Protein 5VAB (pdb70)

Nearest PDB structures (foldseek):
  5vab-assembly1_A  TM=1.019E+00  e=1.297E-11  Glycine max
  3zvz-assembly1_B  TM=8.878E-01  e=1.167E-06  Homo sapiens
  6fhq-assembly1_A  TM=8.724E-01  e=2.325E-06  Homo sapiens
  4qf3-assembly3_B  TM=8.612E-01  e=3.410E-06  Homo sapiens
  4q6f-assembly4_D  TM=8.795E-01  e=6.292E-06  Homo sapiens

Foldseek 3Di:
DDDDPAAAPQPRHPPPVQQFDAAPPPRHTHGQCRDVVHHPHDDPDHHHHPVGPD/DDDPVNPDDDD

CATH classification: 3.30.40.10

Structure (mmCIF, N/CA/C/O backbone):
data_5VAB
#
_entry.id   5VAB
#
_cell.length_a   44.010
_cell.length_b   44.010
_cell.length_c   71.948
_cell.angle_alpha   90.00
_cell.angle_beta   90.00
_cell.angle_gamma   90.00
#
_symmetry.space_group_nam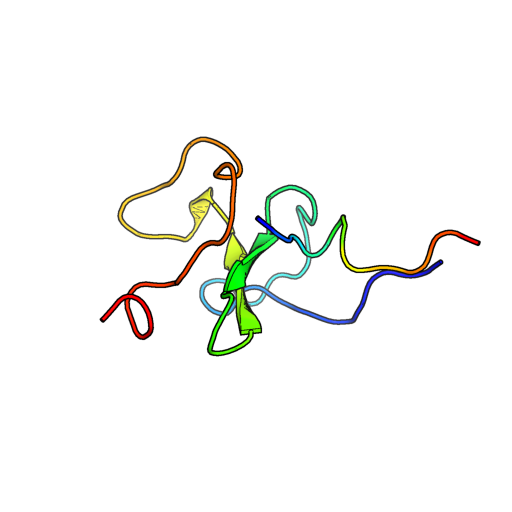e_H-M   'P 43 2 2'
#
loop_
_entity.id
_entity.type
_entity.pdbx_description
1 polymer 'ATX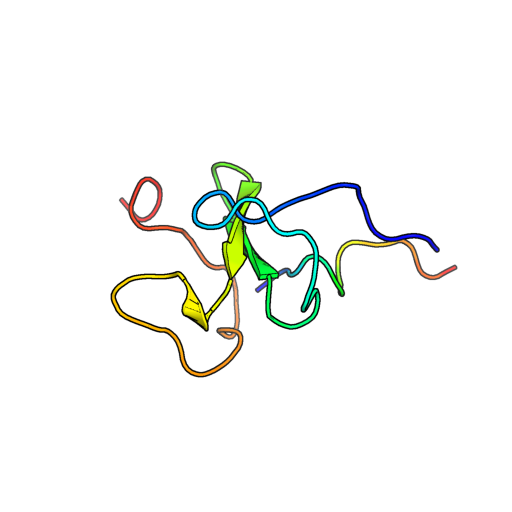R5 PHD domain'
2 polymer 'Histone H3 peptide'
3 non-polymer 'ZINC ION'
4 water water
#
loop_
_atom_site.group_PDB
_atom_site.id
_atom_site.type_symbol
_atom_site.label_atom_id
_atom_site.label_alt_id
_atom_site.label_comp_id
_atom_site.label_asym_id
_atom_site.label_entity_id
_atom_site.label_seq_id
_atom_site.pdbx_PDB_ins_code
_atom_site.Ca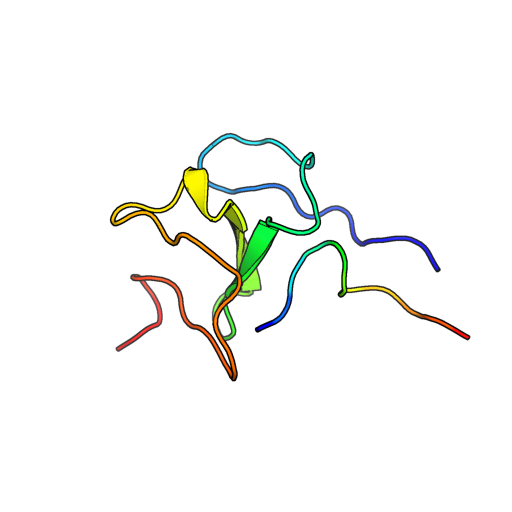rtn_x
_atom_site.Cartn_y
_atom_site.Cartn_z
_atom_site.occupancy
_atom_site.B_iso_or_equiv
_atom_site.auth_seq_id
_atom_site.auth_comp_id
_atom_site.auth_asym_id
_atom_site.auth_atom_id
_atom_site.pdbx_PDB_model_num
ATOM 1 N N . GLY A 1 1 ? 22.312 -0.194 15.925 1.00 42.15 18 GLY A N 1
ATOM 2 C CA . GLY A 1 1 ? 22.728 0.944 15.127 1.00 41.25 18 GLY A CA 1
ATOM 3 C C . GLY A 1 1 ? 21.624 1.450 14.222 1.00 40.32 18 GLY A C 1
ATOM 4 O O . GLY A 1 1 ? 20.554 0.848 14.127 1.00 40.86 18 GLY A O 1
ATOM 5 N N . ALA A 1 2 ? 21.891 2.563 13.552 1.00 38.79 19 ALA A N 1
ATOM 6 C CA . ALA A 1 2 ? 20.883 3.220 12.736 1.00 36.99 19 ALA A CA 1
ATOM 7 C C . ALA A 1 2 ? 20.588 2.438 11.466 1.00 35.41 19 ALA A C 1
ATOM 8 O O . ALA A 1 2 ? 21.433 1.694 10.970 1.00 35.10 19 ALA A O 1
ATOM 10 N N . MET A 1 3 ? 19.380 2.611 10.944 1.00 33.95 20 MET A N 1
ATOM 11 C CA . MET A 1 3 ? 19.047 2.078 9.631 1.00 32.13 20 MET A CA 1
ATOM 12 C C . MET A 1 3 ? 19.690 2.966 8.569 1.00 33.37 20 MET A C 1
ATOM 13 O O . MET A 1 3 ? 20.025 4.122 8.842 1.00 34.07 20 MET A O 1
ATOM 18 N N . GLY A 1 4 ? 19.875 2.428 7.367 1.00 34.11 21 GLY A N 1
ATOM 19 C CA . GLY A 1 4 ? 20.349 3.221 6.246 1.00 35.34 21 GLY A CA 1
ATOM 20 C C . GLY A 1 4 ? 19.244 4.125 5.730 1.00 36.08 21 GLY A C 1
ATOM 21 O O . GLY A 1 4 ? 18.096 4.008 6.161 1.00 36.96 21 GLY A O 1
ATOM 22 N N . SER A 1 5 ? 19.574 5.011 4.795 1.00 35.30 22 SER A N 1
ATOM 23 C CA . SER A 1 5 ? 18.635 6.040 4.350 1.00 35.23 22 SER A CA 1
ATOM 24 C C . SER A 1 5 ? 17.700 5.598 3.219 1.00 33.42 22 SER A C 1
ATOM 25 O O . SER A 1 5 ? 17.095 6.437 2.543 1.00 33.96 22 SER A O 1
ATOM 28 N N . VAL A 1 6 ? 17.567 4.293 3.015 1.00 30.33 23 VAL A N 1
ATOM 29 C CA . VAL A 1 6 ? 16.793 3.789 1.880 1.00 26.76 23 VAL A CA 1
ATOM 30 C C . VAL A 1 6 ? 15.307 4.189 1.906 1.00 23.55 23 VAL A C 1
ATOM 31 O O . VAL A 1 6 ? 14.684 4.266 2.968 1.00 21.79 23 VAL A O 1
ATOM 35 N N . SER A 1 7 ? 14.769 4.478 0.721 1.00 22.09 24 SER A N 1
ATOM 36 C CA . SER A 1 7 ? 13.352 4.753 0.534 1.00 20.64 24 SER A CA 1
ATOM 37 C C . SER A 1 7 ? 12.807 3.789 -0.498 1.00 18.16 24 SER A C 1
ATOM 38 O O . SER A 1 7 ? 13.554 3.273 -1.327 1.00 19.35 24 SER A O 1
ATOM 41 N N . CYS A 1 8 ? 11.503 3.550 -0.451 1.00 15.40 25 CYS A N 1
ATOM 42 C CA . CYS A 1 8 ? 10.837 2.728 -1.459 1.00 14.56 25 CYS A CA 1
ATOM 43 C C . CYS A 1 8 ? 10.828 3.439 -2.810 1.00 14.92 25 CYS A C 1
ATOM 44 O O . CYS A 1 8 ? 10.479 4.620 -2.894 1.00 15.22 25 CYS A O 1
ATOM 47 N N . GLU A 1 9 ? 11.208 2.724 -3.866 1.00 14.53 26 GLU A N 1
ATOM 48 C CA . GLU A 1 9 ? 11.285 3.325 -5.198 1.00 16.33 26 GLU A CA 1
ATOM 49 C C . GLU A 1 9 ? 9.913 3.667 -5.754 1.00 16.91 26 GLU A C 1
ATOM 50 O O . GLU A 1 9 ? 9.787 4.548 -6.607 1.00 17.98 26 GLU A O 1
ATOM 56 N N . GLU A 1 10 ? 8.894 2.952 -5.289 1.00 15.91 27 GLU A N 1
ATOM 57 C CA . GLU A 1 10 ? 7.545 3.149 -5.797 1.00 15.68 27 GLU A CA 1
ATOM 58 C C . GLU A 1 10 ? 6.849 4.358 -5.196 1.00 16.43 27 GLU A C 1
ATOM 59 O O . GLU A 1 10 ? 6.265 5.160 -5.924 1.00 18.60 27 GLU A O 1
ATOM 65 N N . CYS A 1 11 ? 6.912 4.494 -3.873 1.00 15.78 28 CYS A N 1
ATOM 66 C CA . CYS A 1 11 ? 6.144 5.540 -3.196 1.00 16.97 28 CYS A CA 1
ATOM 67 C C . CYS A 1 11 ? 7.000 6.676 -2.644 1.00 18.01 28 CYS A C 1
ATOM 68 O O . CYS A 1 11 ? 6.470 7.703 -2.207 1.00 19.70 28 CYS A O 1
ATOM 71 N N . GLY A 1 12 ? 8.315 6.484 -2.656 1.00 17.16 29 GLY A N 1
ATOM 72 C CA . GLY A 1 12 ? 9.248 7.492 -2.187 1.00 18.00 29 GLY A CA 1
ATOM 73 C C . GLY A 1 12 ? 9.398 7.508 -0.680 1.00 18.86 29 GLY A C 1
ATOM 74 O O . GLY A 1 12 ? 10.172 8.291 -0.133 1.00 21.27 29 GLY A O 1
ATOM 75 N N . GLY A 1 13 ? 8.671 6.633 0.000 1.00 18.29 30 GLY A N 1
ATOM 76 C CA . GLY A 1 13 ? 8.638 6.660 1.452 1.00 17.95 30 GLY A CA 1
ATOM 77 C C . GLY A 1 13 ? 9.651 5.761 2.132 1.00 19.00 30 GLY A C 1
ATOM 78 O O . GLY A 1 13 ? 9.960 4.672 1.640 1.00 20.33 30 GLY A O 1
ATOM 79 N N . GLY A 1 14 ? 10.158 6.215 3.277 1.00 19.24 31 GLY A N 1
ATOM 80 C CA . GLY A 1 14 ? 11.108 5.442 4.060 1.00 19.15 31 GLY A CA 1
ATOM 81 C C . GLY A 1 14 ? 10.483 4.856 5.311 1.00 19.61 31 GLY A C 1
ATOM 82 O O . GLY A 1 14 ? 11.180 4.318 6.178 1.00 20.62 31 GLY A O 1
ATOM 83 N N . HIS A 1 15 ? 9.160 4.965 5.398 1.00 19.25 32 HIS A N 1
ATOM 84 C CA . HIS A 1 15 ? 8.387 4.421 6.511 1.00 19.29 32 HIS A CA 1
ATOM 85 C C . HIS A 1 15 ? 8.225 2.907 6.390 1.00 17.85 32 HIS A C 1
ATOM 86 O O . HIS A 1 15 ? 8.671 2.306 5.411 1.00 18.28 32 HIS A O 1
ATOM 93 N N . SER A 1 16 ? 7.580 2.301 7.387 1.00 17.19 33 SER A N 1
ATOM 94 C CA . SER A 1 16 ? 7.341 0.853 7.414 1.00 16.84 33 SER A CA 1
ATOM 95 C C . SER A 1 16 ? 8.591 0.040 7.090 1.00 16.40 33 SER A C 1
ATOM 96 O O . SER A 1 16 ? 8.569 -0.798 6.189 1.00 15.63 33 SER A O 1
ATOM 99 N N . PRO A 1 17 ? 9.685 0.281 7.826 1.00 15.52 34 PRO A N 1
ATOM 100 C CA . PRO A 1 17 ? 10.953 -0.325 7.415 1.00 14.70 34 PRO A CA 1
ATOM 101 C C . PRO A 1 17 ? 10.947 -1.843 7.485 1.00 14.40 34 PRO A C 1
ATOM 102 O O . PRO A 1 17 ? 11.715 -2.469 6.747 1.00 15.42 34 PRO A O 1
ATOM 106 N N . SER A 1 18 ? 10.100 -2.425 8.335 1.00 13.94 35 SER A N 1
ATOM 107 C CA . SER A 1 18 ? 10.034 -3.881 8.455 1.00 14.62 35 SER A CA 1
ATOM 108 C C . SER A 1 18 ? 9.432 -4.530 7.212 1.00 14.38 35 SER A C 1
ATOM 109 O O . SER A 1 18 ? 9.548 -5.741 7.030 1.00 15.59 35 SER A O 1
ATOM 112 N N . LYS A 1 19 ? 8.780 -3.724 6.372 1.00 12.77 36 LYS A N 1
ATOM 113 C CA . LYS A 1 19 ? 8.180 -4.212 5.135 1.00 12.83 36 LYS A CA 1
ATOM 114 C C . LYS A 1 19 ? 8.887 -3.660 3.898 1.00 12.37 36 LYS A C 1
ATOM 115 O O . LYS A 1 19 ? 8.413 -3.833 2.770 1.00 12.78 36 LYS A O 1
ATOM 121 N N . LEU A 1 20 ? 10.011 -2.977 4.093 1.00 12.27 37 LEU A N 1
ATOM 122 C CA . LEU A 1 20 ? 10.676 -2.328 2.966 1.00 12.39 37 LEU A CA 1
ATOM 123 C C . LEU A 1 20 ? 11.788 -3.245 2.465 1.00 12.91 37 LEU A C 1
ATOM 124 O O . LEU A 1 20 ? 12.894 -3.246 3.005 1.00 14.25 37 LEU A O 1
ATOM 129 N N . LEU A 1 21 ? 11.462 -4.053 1.457 1.00 11.18 38 LEU A N 1
ATOM 130 C CA . LEU A 1 21 ? 12.352 -5.108 0.956 1.00 12.28 38 LEU A CA 1
ATOM 131 C C . LEU A 1 21 ? 13.489 -4.549 0.128 1.00 12.25 38 LEU A C 1
ATOM 132 O O . L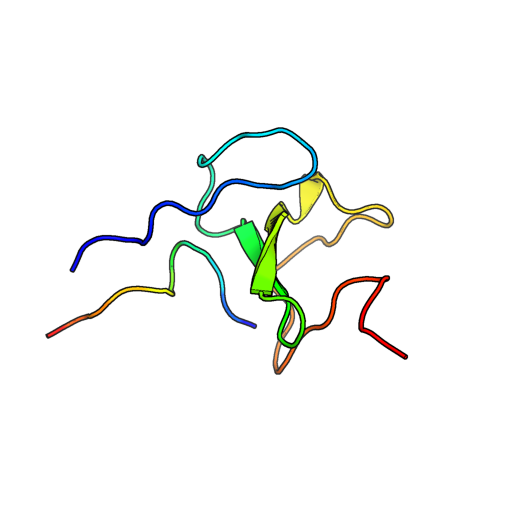EU A 1 21 ? 13.286 -3.644 -0.673 1.00 14.74 38 LEU A O 1
ATOM 137 N N . LEU A 1 22 ? 14.677 -5.115 0.291 1.00 11.45 39 LEU A N 1
ATOM 138 C CA . LEU A 1 22 ? 15.832 -4.715 -0.507 1.00 11.56 39 LEU A CA 1
ATOM 139 C C . LEU A 1 22 ? 16.164 -5.812 -1.518 1.00 12.10 39 LEU A C 1
ATOM 140 O O . LEU A 1 22 ? 16.324 -6.976 -1.152 1.00 14.35 39 LEU A O 1
ATOM 145 N N . CYS A 1 23 ? 16.275 -5.457 -2.792 1.00 11.21 40 CYS A N 1
ATOM 146 C CA . CYS A 1 23 ? 16.554 -6.461 -3.813 1.00 11.59 40 CYS A CA 1
ATOM 147 C C . CYS A 1 23 ? 17.989 -6.975 -3.726 1.00 12.55 40 CYS A C 1
ATOM 148 O O . CYS A 1 23 ? 18.924 -6.191 -3.566 1.00 13.17 40 CYS A O 1
ATOM 151 N N . ASP A 1 24 ? 18.166 -8.287 -3.851 1.00 12.68 41 ASP A N 1
ATOM 152 C CA . ASP A 1 24 ? 19.487 -8.889 -3.691 1.00 13.64 41 ASP A CA 1
ATOM 153 C C . ASP A 1 24 ? 20.403 -8.776 -4.905 1.00 14.39 41 ASP A C 1
ATOM 154 O O . ASP A 1 24 ? 21.512 -9.318 -4.903 1.00 15.65 41 ASP A O 1
ATOM 159 N N . LYS A 1 25 ? 19.946 -8.072 -5.938 1.00 15.05 42 LYS A N 1
ATOM 160 C CA . LYS A 1 25 ? 20.858 -7.624 -6.978 1.00 15.69 42 LYS A CA 1
ATOM 161 C C . LYS A 1 25 ? 21.010 -6.104 -6.971 1.00 15.40 42 LYS A C 1
ATOM 162 O O . LYS A 1 25 ? 22.040 -5.593 -6.534 1.00 15.64 42 LYS A O 1
ATOM 168 N N . CYS A 1 26 ? 19.981 -5.386 -7.429 1.00 14.25 43 CYS A N 1
ATOM 169 C CA . CYS A 1 26 ? 20.079 -3.929 -7.599 1.00 13.77 43 CYS A CA 1
ATOM 170 C C . CYS A 1 26 ? 20.097 -3.145 -6.285 1.00 13.30 43 CYS A C 1
ATOM 171 O O . CYS A 1 26 ? 20.493 -1.981 -6.266 1.00 13.67 43 CYS A O 1
ATOM 174 N N . ASP A 1 27 ? 19.665 -3.787 -5.202 1.00 12.99 44 ASP A N 1
ATOM 175 C CA . ASP A 1 27 ? 19.638 -3.189 -3.852 1.00 12.98 44 ASP A CA 1
ATOM 176 C C . ASP A 1 27 ? 18.684 -2.000 -3.704 1.00 13.24 44 ASP A C 1
ATOM 177 O O . ASP A 1 27 ? 18.737 -1.265 -2.713 1.00 14.60 44 ASP A O 1
ATOM 182 N N . ARG A 1 28 ? 17.788 -1.830 -4.670 1.00 12.61 45 ARG A N 1
ATOM 183 C CA . ARG A 1 28 ? 16.708 -0.860 -4.521 1.00 12.76 45 ARG A CA 1
ATOM 184 C C . ARG A 1 28 ? 15.659 -1.406 -3.555 1.00 12.81 45 ARG A C 1
ATOM 185 O O . ARG A 1 28 ? 15.513 -2.626 -3.407 1.00 13.24 45 ARG A O 1
ATOM 193 N N . GLY A 1 29 ? 14.929 -0.509 -2.903 1.00 12.24 46 GLY A N 1
ATOM 194 C CA . GLY A 1 29 ? 13.948 -0.913 -1.913 1.00 11.75 46 GLY A CA 1
ATOM 195 C C . GLY A 1 29 ? 12.524 -0.828 -2.423 1.00 11.88 46 GLY A C 1
ATOM 196 O O . GLY A 1 29 ? 12.184 0.078 -3.186 1.00 12.35 46 GLY A O 1
ATOM 197 N N . TYR A 1 30 ? 11.700 -1.789 -2.008 1.00 10.31 47 TYR A N 1
ATOM 198 C CA . TYR A 1 30 ? 10.281 -1.841 -2.378 1.00 10.56 47 TYR A CA 1
ATOM 199 C C . TYR A 1 30 ? 9.460 -2.316 -1.195 1.00 11.04 47 TYR A C 1
ATOM 200 O O . TYR A 1 30 ? 9.725 -3.396 -0.654 1.00 12.27 47 TYR A O 1
ATOM 209 N N . HIS A 1 31 ? 8.458 -1.536 -0.791 1.00 10.95 48 HIS A N 1
ATOM 210 C CA . HIS A 1 31 ? 7.525 -1.998 0.241 1.00 11.07 48 HIS A CA 1
ATOM 211 C C . HIS A 1 31 ? 6.765 -3.224 -0.252 1.00 11.10 48 HIS A C 1
ATOM 212 O O . HIS A 1 31 ? 6.409 -3.301 -1.433 1.00 11.18 48 HIS A O 1
ATOM 219 N N . LEU A 1 32 ? 6.502 -4.169 0.651 1.00 10.58 49 LEU A N 1
ATOM 220 C CA . LEU A 1 32 ? 5.685 -5.340 0.316 1.00 10.73 49 LEU A CA 1
ATOM 221 C C . LEU A 1 32 ? 4.392 -4.913 -0.353 1.00 11.02 49 LEU A C 1
ATOM 222 O O . LEU A 1 32 ? 3.923 -5.539 -1.317 1.00 11.53 49 LEU A O 1
ATOM 227 N N . PHE A 1 33 ? 3.823 -3.831 0.166 1.00 10.79 50 PHE A N 1
ATOM 228 C CA . PHE A 1 33 ? 2.521 -3.351 -0.280 1.00 11.17 50 PHE A CA 1
ATOM 229 C C . PHE A 1 33 ? 2.586 -2.414 -1.492 1.00 12.07 50 PHE A C 1
ATOM 230 O O . PHE A 1 33 ? 1.545 -1.966 -1.976 1.00 13.55 50 PHE A O 1
ATOM 238 N N . CYS A 1 34 ? 3.797 -2.131 -1.982 1.00 11.43 51 CYS A N 1
ATOM 239 C CA . CYS A 1 34 ? 3.978 -1.319 -3.196 1.00 11.55 51 CYS A CA 1
ATOM 240 C C . CYS A 1 34 ? 4.330 -2.175 -4.405 1.00 11.07 51 CYS A C 1
ATOM 241 O O . CYS A 1 34 ? 4.203 -1.743 -5.555 1.00 11.59 51 CYS A O 1
ATOM 244 N N . LEU A 1 35 ? 4.782 -3.392 -4.145 1.00 10.63 52 LEU A N 1
ATOM 245 C CA . LEU A 1 35 ? 5.065 -4.330 -5.215 1.00 10.34 52 LEU A CA 1
ATOM 246 C C . LEU A 1 35 ? 3.763 -4.730 -5.910 1.00 10.73 52 LEU A C 1
ATOM 247 O O . LEU A 1 35 ? 2.699 -4.783 -5.282 1.00 10.93 52 LEU A O 1
ATOM 252 N N . ARG A 1 36 ? 3.836 -4.968 -7.215 1.00 10.14 53 ARG A N 1
ATOM 253 C CA . ARG A 1 36 ? 2.741 -5.599 -7.937 1.00 9.76 53 ARG A CA 1
ATOM 254 C C . ARG A 1 36 ? 3.347 -6.707 -8.780 1.00 10.75 53 ARG A C 1
ATOM 255 O O . ARG A 1 36 ? 4.157 -6.433 -9.672 1.00 10.71 53 ARG A O 1
ATOM 263 N N . PRO A 1 37 ? 2.973 -7.965 -8.505 1.00 10.10 54 PRO A N 1
ATOM 264 C CA . PRO A 1 37 ? 2.009 -8.416 -7.497 1.00 10.46 54 PRO A CA 1
ATOM 265 C C . PRO A 1 37 ? 2.448 -8.114 -6.067 1.00 10.02 54 PRO A C 1
ATOM 266 O O . PRO A 1 37 ? 3.640 -8.104 -5.756 1.00 11.52 54 PRO A O 1
ATOM 270 N N . ILE A 1 38 ? 1.460 -7.858 -5.220 1.00 10.11 55 ILE A N 1
ATOM 271 C CA . ILE A 1 38 ? 1.663 -7.599 -3.804 1.00 10.05 55 ILE A CA 1
ATOM 272 C C . ILE A 1 38 ? 2.248 -8.825 -3.079 1.00 11.18 55 ILE A C 1
ATOM 273 O O . ILE A 1 38 ? 1.844 -9.969 -3.344 1.00 12.43 55 ILE A O 1
ATOM 278 N N . LEU A 1 39 ? 3.188 -8.590 -2.163 1.00 10.97 56 LEU A N 1
ATOM 279 C CA . LEU A 1 39 ? 3.650 -9.641 -1.249 1.00 11.76 56 LEU A CA 1
ATOM 280 C C . LEU A 1 39 ? 3.034 -9.447 0.127 1.00 12.27 56 LEU A C 1
ATOM 281 O O . LEU A 1 39 ? 2.951 -8.324 0.616 1.00 12.98 56 LEU A O 1
ATOM 286 N N . PRO A 1 40 ? 2.610 -10.546 0.764 1.00 11.10 57 PRO A N 1
ATOM 287 C CA . PRO A 1 40 ? 1.920 -10.428 2.054 1.00 12.73 57 PRO A CA 1
ATOM 288 C C . PRO A 1 40 ? 2.866 -10.433 3.254 1.00 14.60 57 PRO A C 1
ATOM 289 O O . PRO A 1 40 ? 2.468 -10.001 4.341 1.00 17.19 57 PRO A O 1
ATOM 293 N N . SER A 1 41 ? 4.093 -10.906 3.060 1.00 14.44 58 SER A N 1
ATOM 294 C CA . SER A 1 41 ? 5.078 -10.962 4.135 1.00 15.70 58 SER A CA 1
ATOM 295 C C . SER A 1 41 ? 6.487 -10.993 3.556 1.00 15.51 58 SER A C 1
ATOM 296 O O . SER A 1 41 ? 6.677 -11.198 2.356 1.00 15.13 58 SER A O 1
ATOM 299 N N . VAL A 1 42 ? 7.477 -10.793 4.414 1.00 14.95 59 VAL A N 1
ATOM 300 C CA . VAL A 1 42 ? 8.864 -10.804 3.970 1.00 14.39 59 VAL A CA 1
ATOM 301 C C . VAL A 1 42 ? 9.275 -12.218 3.569 1.00 15.70 59 VAL A C 1
ATOM 302 O O . VAL A 1 42 ? 9.191 -13.145 4.388 1.00 17.68 59 VAL A O 1
ATOM 306 N N . PRO A 1 43 ? 9.706 -12.398 2.307 1.00 16.11 60 PRO A N 1
ATOM 307 C CA . PRO A 1 43 ? 10.041 -13.730 1.786 1.00 17.93 60 PRO A CA 1
ATOM 308 C C . PRO A 1 43 ? 11.221 -14.351 2.514 1.00 19.32 60 PRO A C 1
ATOM 309 O O . PRO A 1 43 ? 12.111 -13.621 2.953 1.00 18.59 60 PRO A O 1
ATOM 313 N N . LYS A 1 44 ? 11.230 -15.676 2.635 1.00 21.13 61 LYS A N 1
ATOM 314 C CA . LYS A 1 44 ? 12.372 -16.384 3.204 1.00 23.65 61 LYS A CA 1
ATOM 315 C C . LYS A 1 44 ? 13.459 -16.516 2.151 1.00 22.52 61 LYS A C 1
ATOM 316 O O . LYS A 1 44 ? 13.161 -16.742 0.979 1.00 23.31 61 LYS A O 1
ATOM 322 N N . GLY A 1 45 ? 14.715 -16.374 2.561 1.00 20.04 62 GLY A N 1
ATOM 323 C CA . GLY A 1 45 ? 15.826 -16.550 1.643 1.00 20.54 62 GLY A CA 1
ATOM 324 C C . GLY A 1 45 ? 16.118 -15.305 0.832 1.00 20.44 62 GLY A C 1
ATOM 325 O O . GLY A 1 45 ? 15.594 -14.235 1.119 1.00 21.22 62 GLY A O 1
ATOM 326 N N . SER A 1 46 ? 16.955 -15.439 -0.187 1.00 19.47 63 SER A N 1
ATOM 327 C CA . SER A 1 46 ? 17.325 -14.295 -1.006 1.00 18.83 63 SER A CA 1
ATOM 328 C C . SER A 1 46 ? 16.135 -13.877 -1.848 1.00 17.47 63 SER A C 1
ATOM 329 O O . SER A 1 46 ? 15.325 -14.711 -2.224 1.00 19.64 63 SER A O 1
ATOM 332 N N . TRP A 1 47 ? 16.014 -12.585 -2.132 1.00 15.27 64 TRP A N 1
ATOM 333 C CA . TRP A 1 47 ? 14.876 -12.084 -2.899 1.00 13.85 64 TRP A CA 1
ATOM 334 C C . TRP A 1 47 ? 15.316 -11.123 -3.999 1.00 13.28 64 TRP A C 1
ATOM 335 O O . TRP A 1 47 ? 16.194 -10.298 -3.783 1.00 13.90 64 TRP A O 1
ATOM 346 N N . PHE A 1 48 ? 14.694 -11.233 -5.173 1.00 12.71 65 PHE A N 1
ATOM 347 C CA . PHE A 1 48 ? 15.029 -10.372 -6.301 1.00 11.79 65 PHE A CA 1
ATOM 348 C C . PHE A 1 48 ? 13.787 -9.698 -6.851 1.00 12.64 65 PHE A C 1
ATOM 349 O O . PHE A 1 48 ? 12.747 -10.342 -7.027 1.00 13.36 65 PHE A O 1
ATOM 357 N N . CYS A 1 49 ? 13.897 -8.398 -7.119 1.00 12.61 66 CYS A N 1
ATOM 358 C CA . CYS A 1 49 ? 12.794 -7.631 -7.697 1.00 12.24 66 CYS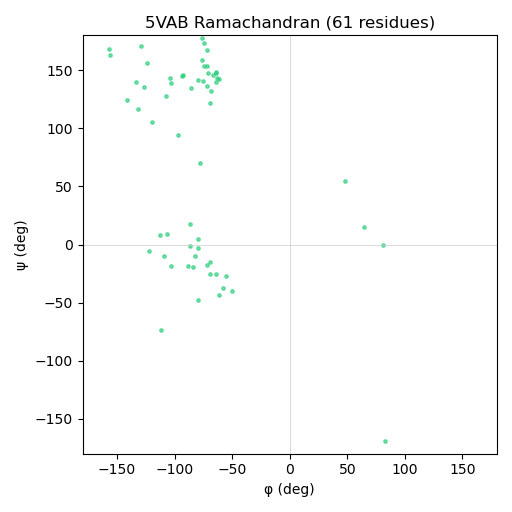 A CA 1
ATOM 359 C C . CYS A 1 49 ? 12.587 -8.025 -9.166 1.00 12.79 66 CYS A C 1
ATOM 360 O O . CYS A 1 49 ? 13.410 -8.739 -9.735 1.00 13.07 66 CYS A O 1
ATOM 363 N N . PRO A 1 50 ? 11.465 -7.604 -9.770 1.00 13.11 67 PRO A N 1
ATOM 364 C CA . PRO A 1 50 ? 11.167 -8.008 -11.151 1.00 13.85 67 PRO A CA 1
ATOM 365 C C . PRO A 1 50 ? 12.256 -7.688 -12.184 1.00 14.24 67 PRO A C 1
ATOM 366 O O . PRO A 1 50 ? 12.357 -8.388 -13.188 1.00 14.63 67 PRO A O 1
ATOM 370 N N . SER A 1 51 ? 13.063 -6.658 -11.959 1.00 15.57 68 SER A N 1
ATOM 371 C CA . SER A 1 51 ? 14.068 -6.298 -12.949 1.00 17.77 68 SER A CA 1
ATOM 372 C C . SER A 1 51 ? 15.322 -7.152 -12.812 1.00 17.40 68 SER A C 1
ATOM 373 O O . SER A 1 51 ? 16.195 -7.135 -13.683 1.00 18.63 68 SER A O 1
ATOM 376 N N . CYS A 1 52 ? 15.396 -7.914 -11.727 1.00 16.67 69 CYS A N 1
ATOM 377 C CA . CYS A 1 52 ? 16.625 -8.615 -11.365 1.00 16.40 69 CYS A CA 1
ATOM 378 C C . CYS A 1 52 ? 16.450 -10.118 -11.245 1.00 17.63 69 CYS A C 1
ATOM 379 O O . CYS A 1 52 ? 17.420 -10.841 -11.048 1.00 18.78 69 CYS A O 1
ATOM 382 N N . SER A 1 53 ? 15.218 -10.597 -11.370 1.00 17.92 70 SER A N 1
ATOM 383 C CA . SER A 1 53 ? 14.935 -11.990 -11.055 1.00 19.36 70 SER A CA 1
ATOM 384 C C . SER A 1 53 ? 15.346 -12.930 -12.184 1.00 22.16 70 SER A C 1
ATOM 385 O O . SER A 1 53 ? 15.243 -14.151 -12.044 1.00 24.46 70 SER A O 1
ATOM 388 N N . ASN A 1 54 ? 15.826 -12.359 -13.287 1.00 22.51 71 ASN A N 1
ATOM 389 C CA . ASN A 1 54 ? 16.183 -13.140 -14.470 1.00 23.86 71 ASN A CA 1
ATOM 390 C C . ASN A 1 54 ? 17.638 -13.585 -14.501 1.00 24.53 71 ASN A C 1
ATOM 391 O O . ASN A 1 54 ? 18.512 -12.865 -14.035 1.00 26.61 71 ASN A O 1
ATOM 396 N N . ALA B 2 1 ? 14.965 -12.681 3.401 1.00 19.66 1 ALA F N 1
ATOM 397 C CA . ALA B 2 1 ? 15.201 -11.466 2.630 1.00 18.35 1 ALA F CA 1
ATOM 398 C C . ALA B 2 1 ? 15.594 -10.321 3.550 1.00 17.17 1 ALA F C 1
ATOM 399 O O . ALA B 2 1 ? 15.284 -10.338 4.741 1.00 18.85 1 ALA F O 1
ATOM 401 N N . ARG B 2 2 ? 16.278 -9.328 2.992 1.00 14.96 2 ARG F N 1
ATOM 402 C CA . ARG B 2 2 ? 16.739 -8.177 3.764 1.00 13.04 2 ARG F CA 1
ATOM 403 C C . ARG B 2 2 ? 15.717 -7.047 3.676 1.00 13.29 2 ARG F C 1
ATOM 404 O O . ARG B 2 2 ? 15.075 -6.870 2.644 1.00 13.22 2 ARG F O 1
ATOM 412 N N . THR B 2 3 ? 15.561 -6.291 4.758 1.00 13.70 3 THR F N 1
ATOM 413 C CA . THR B 2 3 ? 14.683 -5.119 4.764 1.00 13.39 3 THR F CA 1
ATOM 414 C C . THR B 2 3 ? 15.420 -3.905 5.308 1.00 13.82 3 THR F C 1
ATOM 415 O O . THR B 2 3 ? 16.518 -4.031 5.838 1.00 14.82 3 THR F O 1
ATOM 419 N N . LYS B 2 4 ? 14.806 -2.729 5.196 1.00 13.99 4 LYS F N 1
ATOM 420 C CA . LYS B 2 4 ? 15.393 -1.533 5.786 1.00 14.41 4 LYS F CA 1
ATOM 421 C C . LYS B 2 4 ? 15.583 -1.736 7.287 1.00 15.30 4 LYS F C 1
ATOM 422 O O . LYS B 2 4 ? 16.583 -1.298 7.859 1.00 15.36 4 LYS F O 1
ATOM 428 N N . GLN B 2 5 ? 14.630 -2.429 7.908 1.00 16.21 5 GLN F N 1
ATOM 429 C CA . GLN B 2 5 ? 14.673 -2.717 9.337 1.00 19.20 5 GLN F CA 1
ATOM 430 C C . GLN B 2 5 ? 15.888 -3.547 9.740 1.00 20.08 5 GLN F C 1
ATOM 431 O O . GLN B 2 5 ? 16.530 -3.273 10.762 1.00 21.97 5 GLN F O 1
ATOM 437 N N . THR B 2 6 ? 16.200 -4.570 8.947 1.00 19.02 6 THR F N 1
ATOM 438 C CA . THR B 2 6 ? 17.292 -5.469 9.301 1.00 19.31 6 THR F CA 1
ATOM 439 C C . THR B 2 6 ? 18.639 -4.917 8.853 1.00 20.00 6 THR F C 1
ATOM 440 O O . THR B 2 6 ? 19.674 -5.319 9.372 1.00 21.03 6 THR F O 1
ATOM 444 N N . ALA B 2 7 ? 18.615 -3.981 7.906 1.00 20.23 7 ALA F N 1
ATOM 445 C CA . ALA B 2 7 ? 19.841 -3.406 7.352 1.00 20.66 7 ALA F CA 1
ATOM 446 C C . ALA B 2 7 ? 20.467 -2.376 8.286 1.00 21.24 7 ALA F C 1
ATOM 447 O O . ALA B 2 7 ? 20.465 -1.172 8.0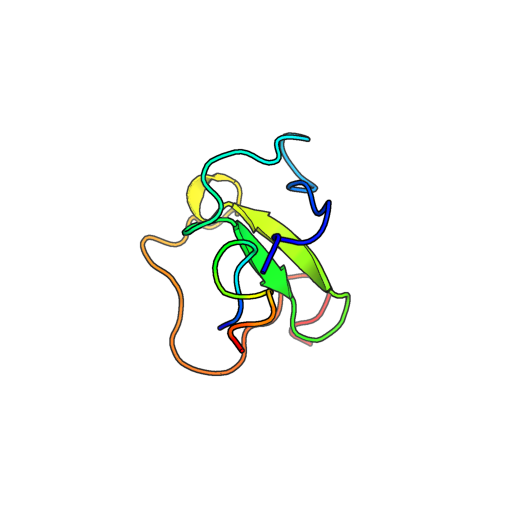15 1.00 20.98 7 ALA F O 1
ATOM 449 N N . ARG B 2 8 ? 21.008 -2.861 9.393 1.00 22.36 8 ARG F N 1
ATOM 450 C CA . ARG B 2 8 ? 21.694 -1.990 10.329 1.00 23.44 8 ARG F CA 1
ATOM 451 C C . ARG B 2 8 ? 22.676 -2.807 11.139 1.00 22.98 8 ARG F C 1
ATOM 452 O O . ARG B 2 8 ? 22.593 -4.036 11.174 1.00 22.20 8 ARG F O 1
ATOM 460 N N . LYS B 2 9 ? 23.614 -2.125 11.785 1.00 23.76 9 LYS F N 1
ATOM 461 C CA . LYS B 2 9 ? 24.542 -2.812 12.656 1.00 25.20 9 LYS F CA 1
ATOM 462 C C . LYS B 2 9 ? 23.914 -2.954 14.029 1.00 28.27 9 LYS F C 1
ATOM 463 O O . LYS B 2 9 ? 23.308 -2.017 14.547 1.00 28.76 9 LYS F O 1
ATOM 469 N N . SER B 2 10 ? 24.031 -4.145 14.597 1.00 31.55 10 SER F N 1
ATOM 470 C CA . SER B 2 10 ? 23.680 -4.356 15.991 1.00 35.73 10 SER F CA 1
ATOM 471 C C . SER B 2 10 ? 24.940 -4.836 16.689 1.00 38.31 10 SER F C 1
ATOM 472 O O . SER B 2 10 ? 25.361 -5.982 16.510 1.00 38.66 10 SER F O 1
ATOM 475 N N . TYR B 2 11 ? 25.553 -3.944 17.463 1.00 39.41 11 TYR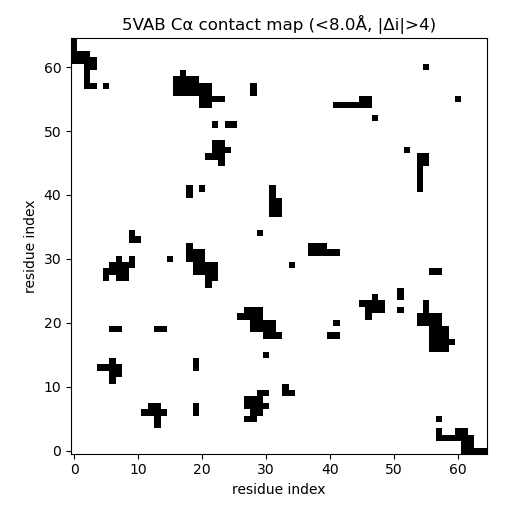 F N 1
ATOM 476 C CA . TYR B 2 11 ? 26.823 -4.233 18.123 1.00 39.09 11 TYR F CA 1
ATOM 477 C C . TYR B 2 11 ? 26.634 -4.984 19.445 1.00 41.22 11 TYR F C 1
ATOM 478 O O . TYR B 2 11 ? 26.038 -6.065 19.490 1.00 43.61 11 TYR F O 1
#

Secondary structure (DSSP, 8-state):
-PBP---BTTT-----GGGEEE-TTT--EEETTTSSSPPSSPPSS----TTT--/-EETTTSB---

Organism: Glycine max (NCBI:txid3847)

Sequence (65 aa):
GAMGSVSCEECGGGHSPSKLLLCDKCDRGYHLFCLRPILPSVPKGSWFCPSCSNARTKQTARKSY

Radius of gyration: 11.09 Å; Cα contacts (8 Å, |Δi|>4): 122; chains: 2; bounding box: 25×24×33 Å

Solvent-accessible surface area: 4318 Å² total; per-residue (Å²): 61,92,73,41,117,39,46,2,107,119,68,55,15,27,100,40,34,53,92,0,0,9,0,49,149,31,80,129,0,35,0,5,82,21,14,166,116,106,45,123,70,45,35,192,51,86,32,84,2,100,86,13,80,168,37,95,4,23,62,88,43,113,133,99,233

B-factor: mean 19.53, std 8.23, range [9.55, 43.61]

InterPro domains:
  IPR001214 SET domain [PF00856] (211-322)
  IPR001214 SET domain [PS50280] (200-322)
  IPR001965 Zinc finger, PHD-type [SM00249] (24-70)
  IPR011011 Zinc finger, FYVE/PHD-type [SSF57903] (15-79)
  IPR019786 Zinc finger, PHD-type, conserved site [PS01359] (25-69)
  IPR019787 Zinc finger, PHD-finger [PF00628] (25-69)
  IPR019787 Zinc finger, PHD-finger [PS50016] (22-72)
  IPR046341 SET domain superfamily [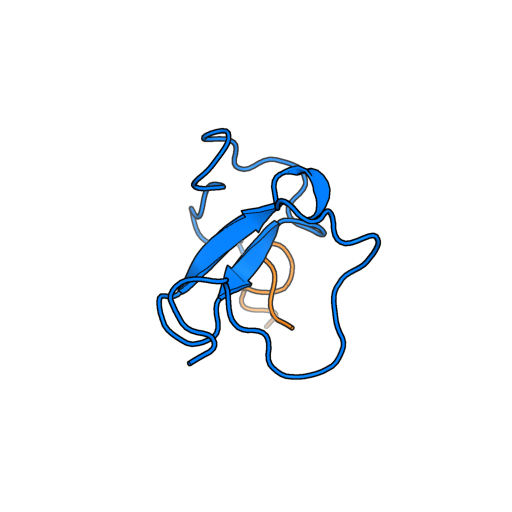G3DSA:2.170.270.10] (106-334)
  IPR046341 SET domain superfamily [SSF82199] (192-325)
  IPR053114 Histone-lysine N-methyltransferase ATXR5/ATXR6 [PTHR48442] (25-334)